Protein AF-A0A6J6IZ52-F1 (afdb_monomer)

Foldseek 3Di:
DDDDDPPDDQKDKDWDFDADPNRRQDIDMDIDGPDCPPPVVDDDAPDPAEWDWDWDDDVVTDIDIDQADDPVDDGRCRGVVVVVVLVVVQQVVQVVPDDDDDDDPVNGPDDPCPVVDDDD

Secondary structure (DSSP, 8-state):
-----TTS--EEEEEEEEEETTEEEEEEEEEEESSTTSSTTS---SSSS--EEEEE-SSS-EEEEE----TTS-STTHHHHHHHHHHHHHHHHHHHHSPSS---TTSS----SGGG----

Solvent-accessible surface area (backbone atoms only — not comparable to full-atom values): 8061 Å² total; per-residue (Å²): 137,84,91,81,60,91,95,58,90,43,55,49,75,52,74,49,72,44,66,55,98,88,38,79,76,45,75,48,73,51,78,50,61,80,46,84,79,37,69,68,89,50,96,73,58,97,54,94,53,49,63,51,75,50,78,44,85,64,88,75,66,48,77,48,77,49,73,50,83,33,92,91,36,85,62,47,54,24,16,56,53,51,52,54,51,50,54,56,63,72,40,47,66,60,59,72,72,47,77,93,74,94,79,56,83,85,78,47,78,91,83,80,62,65,91,73,68,71,89,126

Organism: NCBI:txid449393

Radius of gyration: 18.2 Å; Cα contacts (8 Å, |Δi|>4): 104; chains: 1; bounding box: 49×46×44 Å

Sequence (120 aa):
MGTFEEGTLGAFRFVVTGVVKGHPLLVVEHVTRIDDDCAPDWQQPLNPGGEHRVVMSGHPHMEITIHGNEPGEPGAAGGGNASAANRCVNAIPAVCEAAAGALSPADLPFISGAAQIRLR

Structure (mmCIF, N/CA/C/O backbone):
data_AF-A0A6J6IZ52-F1
#
_entry.id   AF-A0A6J6IZ52-F1
#
loop_
_atom_site.group_PDB
_atom_site.id
_atom_site.type_symbol
_atom_site.label_atom_id
_atom_site.label_alt_id
_atom_site.label_comp_id
_atom_site.label_asym_id
_atom_site.label_entity_id
_atom_site.label_seq_id
_atom_site.pdbx_PDB_ins_code
_atom_site.Cartn_x
_atom_site.Cartn_y
_atom_site.Cartn_z
_atom_site.occupancy
_atom_site.B_iso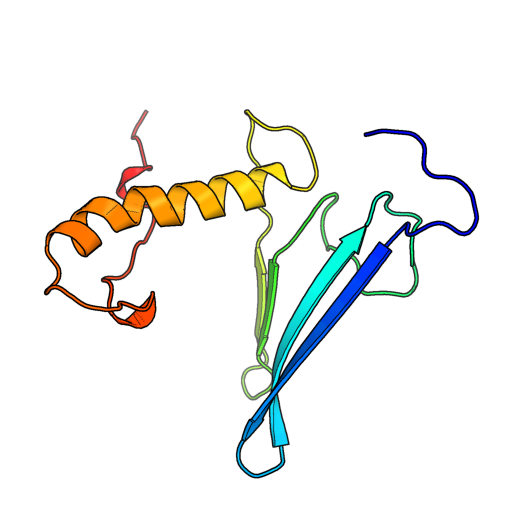_or_equiv
_atom_site.auth_seq_id
_atom_site.auth_comp_id
_atom_site.auth_asym_id
_atom_site.auth_atom_id
_atom_site.pdbx_PDB_model_num
ATOM 1 N N . MET A 1 1 ? -2.477 21.913 6.591 1.00 68.69 1 MET A N 1
ATOM 2 C CA . MET A 1 1 ? -3.892 21.554 6.348 1.00 68.69 1 MET A CA 1
ATOM 3 C C . MET A 1 1 ? -4.785 22.744 6.669 1.00 68.69 1 MET A C 1
ATOM 5 O O . MET A 1 1 ? -4.310 23.649 7.344 1.00 68.69 1 MET A O 1
ATOM 9 N N . GLY A 1 2 ? -6.003 22.780 6.117 1.00 83.75 2 GLY A N 1
ATOM 10 C CA . GLY A 1 2 ? -6.987 23.848 6.346 1.00 83.75 2 GLY A CA 1
ATOM 11 C C . GLY A 1 2 ? -7.911 23.573 7.538 1.00 83.75 2 GLY A C 1
ATOM 12 O O . GLY A 1 2 ? -7.668 22.646 8.305 1.00 83.75 2 GLY A O 1
ATOM 13 N N . THR A 1 3 ? -8.965 24.378 7.677 1.00 88.75 3 THR A N 1
ATOM 14 C CA . THR A 1 3 ? -9.990 24.229 8.724 1.00 88.75 3 THR A CA 1
ATOM 15 C C . THR A 1 3 ? -11.000 23.144 8.354 1.00 88.75 3 THR A C 1
ATOM 17 O O . THR A 1 3 ? -11.516 23.142 7.237 1.00 88.75 3 THR A O 1
ATOM 20 N N . PHE A 1 4 ? -11.305 22.261 9.305 1.00 89.94 4 PHE A N 1
ATOM 21 C CA . PHE A 1 4 ? -12.353 21.246 9.203 1.00 89.94 4 PHE A CA 1
A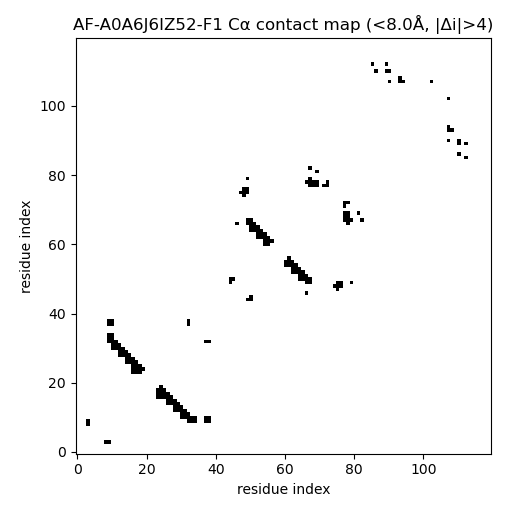TOM 22 C C . PHE A 1 4 ? -13.416 21.545 10.256 1.00 89.94 4 PHE A C 1
ATOM 24 O O . PHE A 1 4 ? -13.116 21.585 11.447 1.00 89.94 4 PHE A O 1
ATOM 31 N N . GLU A 1 5 ? -14.639 21.817 9.810 1.00 91.62 5 GLU A N 1
ATOM 32 C CA . GLU A 1 5 ? -15.757 22.136 10.697 1.00 91.62 5 GLU A CA 1
ATOM 33 C C . GLU A 1 5 ? -16.449 20.859 11.185 1.00 91.62 5 GLU A C 1
ATOM 35 O O . GLU A 1 5 ? -16.400 19.807 10.537 1.00 91.62 5 GLU A O 1
ATOM 40 N N . GLU A 1 6 ? -17.119 20.948 12.331 1.00 90.00 6 GLU A N 1
ATOM 41 C CA . GLU A 1 6 ? -17.953 19.861 12.838 1.00 90.00 6 GLU A CA 1
ATOM 42 C C . GLU A 1 6 ? -19.013 19.454 11.797 1.00 90.00 6 GLU A C 1
ATOM 44 O O . GLU A 1 6 ? -19.601 20.293 11.117 1.00 90.00 6 GLU A O 1
ATOM 49 N N . GLY A 1 7 ? -19.239 18.146 11.643 1.00 90.69 7 GLY A N 1
ATOM 50 C CA . GLY A 1 7 ? -20.157 17.599 10.638 1.00 90.69 7 GLY A CA 1
ATOM 51 C C . GLY A 1 7 ? -19.561 17.442 9.232 1.00 90.69 7 GLY A C 1
ATOM 52 O O . GLY A 1 7 ? -20.245 16.931 8.345 1.00 90.69 7 GLY A O 1
ATOM 53 N N . THR A 1 8 ? -18.297 17.825 9.018 1.00 92.94 8 THR A N 1
ATOM 54 C CA . THR A 1 8 ? -17.561 17.559 7.768 1.00 92.94 8 THR A CA 1
ATOM 55 C C . THR A 1 8 ? -16.775 16.236 7.817 1.00 92.94 8 THR A C 1
ATOM 57 O O . THR A 1 8 ? -16.794 15.509 8.812 1.00 92.94 8 THR A O 1
ATOM 60 N N . LEU A 1 9 ? -16.106 15.871 6.716 1.00 93.12 9 LEU A N 1
ATOM 61 C CA . LEU A 1 9 ? -15.394 14.597 6.587 1.00 93.12 9 LEU A CA 1
ATOM 62 C C . LEU A 1 9 ? -14.021 14.636 7.285 1.00 93.12 9 LEU A C 1
ATOM 64 O O . LEU A 1 9 ? -13.033 15.058 6.688 1.00 93.12 9 LEU A O 1
ATOM 68 N N . GLY A 1 10 ? -13.954 14.151 8.527 1.00 93.75 10 GLY A N 1
ATOM 69 C CA . GLY A 1 10 ? -12.695 14.018 9.280 1.00 93.75 10 GLY A CA 1
ATOM 70 C C . GLY A 1 10 ? -11.908 12.729 8.997 1.00 93.75 10 GLY A C 1
ATOM 71 O O . GLY A 1 10 ? -10.689 12.691 9.162 1.00 93.75 10 GLY A O 1
ATOM 72 N N . ALA A 1 11 ? -12.582 11.669 8.546 1.00 94.31 11 ALA A N 1
ATOM 73 C CA . ALA A 1 11 ? -11.960 10.389 8.216 1.00 94.31 11 ALA A CA 1
ATOM 74 C C . ALA A 1 11 ? -12.721 9.651 7.110 1.00 94.31 11 ALA A C 1
ATOM 76 O O . ALA A 1 11 ? -13.934 9.792 6.963 1.00 94.31 11 ALA A O 1
ATOM 77 N N . PHE A 1 12 ? -12.000 8.826 6.355 1.00 95.00 12 PHE A N 1
ATOM 78 C CA . PHE A 1 12 ? -12.530 7.998 5.281 1.00 95.00 12 PHE A CA 1
ATOM 79 C C . PHE A 1 12 ? -11.967 6.583 5.390 1.00 95.00 12 PHE A C 1
ATOM 81 O O . PHE A 1 12 ? -10.759 6.392 5.528 1.00 95.00 12 PHE A O 1
ATOM 88 N N . ARG A 1 13 ? -12.857 5.593 5.307 1.00 95.69 13 ARG A N 1
ATOM 89 C CA . ARG A 1 13 ? -12.517 4.173 5.273 1.00 95.69 13 ARG A CA 1
ATOM 90 C C . ARG A 1 13 ? -13.242 3.519 4.114 1.00 95.69 13 ARG A C 1
ATOM 92 O O . ARG A 1 13 ? -14.460 3.647 3.996 1.00 95.69 13 ARG A O 1
ATOM 99 N N . PHE A 1 14 ? -12.508 2.773 3.302 1.00 96.31 14 PHE A N 1
ATOM 100 C CA . PHE A 1 14 ? -13.105 1.887 2.312 1.00 96.31 14 PHE A CA 1
ATOM 101 C C . PHE A 1 14 ? -12.427 0.526 2.315 1.00 96.31 14 PHE A C 1
ATOM 103 O O . PHE A 1 14 ? -11.254 0.389 2.665 1.00 96.31 14 PHE A O 1
ATOM 110 N N . VAL A 1 15 ? -13.199 -0.480 1.914 1.00 96.62 15 VAL A N 1
ATOM 111 C CA . VAL A 1 15 ? -12.764 -1.870 1.855 1.00 96.62 15 VAL A CA 1
ATOM 112 C C . VAL A 1 15 ? -13.096 -2.423 0.480 1.00 96.62 15 VAL A C 1
ATOM 114 O O . VAL A 1 15 ? -14.217 -2.279 -0.008 1.00 96.62 15 VAL A O 1
ATOM 117 N N . VAL A 1 16 ? -12.117 -3.077 -0.132 1.00 97.75 16 VAL A N 1
ATOM 118 C CA . VAL A 1 16 ? -12.281 -3.855 -1.356 1.00 97.75 16 VAL A CA 1
ATOM 119 C C . VAL A 1 16 ? -12.089 -5.323 -1.008 1.00 97.75 16 VAL A C 1
ATOM 121 O O . VAL A 1 16 ? -11.094 -5.702 -0.390 1.00 97.75 16 VAL A O 1
ATOM 124 N N . THR A 1 17 ? -13.045 -6.160 -1.406 1.00 97.81 17 THR A N 1
ATOM 125 C CA . THR A 1 17 ? -13.040 -7.591 -1.096 1.00 97.81 17 THR A CA 1
ATOM 126 C C . THR A 1 17 ? -13.061 -8.425 -2.369 1.00 97.81 17 THR A C 1
ATOM 128 O O . THR A 1 17 ? -14.030 -8.418 -3.125 1.00 97.81 17 THR A O 1
ATOM 131 N N . GLY A 1 18 ? -11.995 -9.189 -2.582 1.00 97.94 18 GLY A N 1
ATOM 132 C CA . GLY A 1 18 ? -11.917 -10.251 -3.571 1.00 97.94 18 GLY A CA 1
ATOM 133 C C . GLY A 1 18 ? -12.531 -11.540 -3.031 1.00 97.94 18 GLY A C 1
ATOM 134 O O . GLY A 1 18 ? -12.040 -12.121 -2.058 1.00 97.94 18 GLY A O 1
ATOM 135 N N . VAL A 1 19 ? -13.599 -11.996 -3.686 1.00 97.62 19 VAL A N 1
ATOM 136 C CA . VAL A 1 19 ? -14.300 -13.240 -3.354 1.00 97.62 19 VAL A CA 1
ATOM 137 C C . VAL A 1 19 ? -13.818 -14.365 -4.269 1.00 97.62 19 VAL A C 1
ATOM 139 O O . VAL A 1 19 ? -13.948 -14.288 -5.488 1.00 97.62 19 VAL A O 1
ATOM 142 N N . VAL A 1 20 ? -13.300 -15.443 -3.683 1.00 97.44 20 VAL A N 1
ATOM 143 C CA . VAL A 1 20 ? -12.819 -16.635 -4.389 1.00 97.44 20 VAL A CA 1
ATOM 144 C C . VAL A 1 20 ? -13.671 -17.820 -3.962 1.00 97.44 20 VAL A C 1
ATOM 146 O O . VAL A 1 20 ? -13.719 -18.163 -2.784 1.00 97.44 20 VAL A O 1
ATOM 149 N N . LYS A 1 21 ? -14.368 -18.448 -4.918 1.00 97.25 21 LYS A N 1
ATOM 150 C CA . LYS A 1 21 ? -15.280 -19.581 -4.655 1.00 97.25 21 LYS A CA 1
ATOM 151 C C . LYS A 1 21 ? -16.297 -19.296 -3.530 1.00 97.25 21 LYS A C 1
ATOM 153 O O . LYS A 1 21 ? -16.594 -20.172 -2.730 1.00 97.25 21 LYS A O 1
ATOM 158 N N . GLY A 1 22 ? -16.806 -18.065 -3.456 1.00 97.12 22 GLY A N 1
ATOM 159 C CA . GLY A 1 22 ? -17.769 -17.641 -2.431 1.00 97.12 22 GLY A CA 1
ATOM 160 C C . GLY A 1 22 ? -17.159 -17.186 -1.098 1.00 97.12 22 GLY A C 1
ATOM 161 O O . GLY A 1 22 ? -17.906 -16.763 -0.223 1.00 97.12 22 GLY A O 1
ATOM 162 N N . HIS A 1 23 ? -15.830 -17.209 -0.942 1.00 96.19 23 HIS A N 1
ATOM 163 C CA . HIS A 1 23 ? -15.146 -16.788 0.285 1.00 96.19 23 HIS A CA 1
ATOM 164 C C . HIS A 1 23 ? -14.360 -15.477 0.095 1.00 96.19 23 HIS A C 1
ATOM 166 O O . HIS A 1 23 ? -13.642 -15.353 -0.899 1.00 96.19 23 HIS A O 1
ATOM 172 N N . PRO A 1 24 ? -14.438 -14.507 1.026 1.00 95.12 24 PRO A N 1
ATOM 173 C CA . PRO A 1 24 ? -13.672 -13.261 0.962 1.00 95.12 24 PRO A CA 1
ATOM 174 C C . PRO A 1 24 ? -12.205 -13.507 1.357 1.00 95.12 24 PRO A C 1
ATOM 176 O O . PRO A 1 24 ? -11.856 -13.442 2.531 1.00 95.12 24 PRO A O 1
ATOM 179 N N . LEU A 1 25 ? -11.348 -13.836 0.387 1.00 96.75 25 LEU A N 1
ATOM 180 C CA . LEU A 1 25 ? -9.951 -14.220 0.656 1.00 96.75 25 LEU A CA 1
ATOM 181 C C . LEU A 1 25 ? -8.956 -13.064 0.542 1.00 96.75 25 LEU A C 1
ATOM 183 O O . LEU A 1 25 ? -7.889 -13.123 1.142 1.00 96.75 25 LEU A O 1
ATOM 187 N N . LEU A 1 26 ? -9.276 -12.038 -0.245 1.00 96.62 26 LEU A N 1
ATOM 188 C CA . LEU A 1 26 ? -8.384 -10.909 -0.500 1.00 96.62 26 LEU A CA 1
ATOM 189 C C . LEU A 1 26 ? -9.083 -9.639 -0.031 1.00 96.62 26 LEU A C 1
ATOM 191 O O . LEU A 1 26 ? -10.021 -9.185 -0.677 1.00 96.62 26 LEU A O 1
ATOM 195 N N . VAL A 1 27 ? -8.664 -9.085 1.102 1.00 96.62 27 VAL A N 1
ATOM 196 C CA . VAL A 1 27 ? -9.272 -7.878 1.669 1.00 96.62 27 VAL A CA 1
ATOM 197 C C . VAL A 1 27 ? -8.228 -6.777 1.689 1.00 96.62 27 VAL A C 1
ATOM 199 O O . VAL A 1 27 ? -7.165 -6.940 2.283 1.00 96.62 27 VAL A O 1
ATOM 202 N N . VAL A 1 28 ? -8.535 -5.667 1.027 1.00 96.75 28 VAL A N 1
ATOM 203 C CA . VAL A 1 28 ? -7.718 -4.455 1.060 1.00 96.75 28 VAL A CA 1
ATOM 204 C C . VAL A 1 28 ? -8.552 -3.361 1.696 1.00 96.75 28 VAL A C 1
ATOM 206 O O . VAL A 1 28 ? -9.621 -3.017 1.196 1.00 96.75 28 VAL A O 1
ATOM 209 N N . GLU A 1 29 ? -8.060 -2.828 2.803 1.00 95.62 29 GLU A N 1
ATOM 210 C CA . GLU A 1 29 ? -8.641 -1.686 3.491 1.00 95.62 29 GLU A CA 1
ATOM 211 C C . GLU A 1 29 ? -7.729 -0.475 3.320 1.00 95.62 29 GLU A C 1
ATOM 213 O O . GLU A 1 29 ? -6.504 -0.599 3.305 1.00 95.62 29 GLU A O 1
ATOM 218 N N . HIS A 1 30 ? -8.335 0.699 3.207 1.00 94.62 30 HIS A N 1
ATOM 219 C CA . HIS A 1 30 ? -7.623 1.962 3.256 1.00 94.62 30 HIS A CA 1
ATOM 220 C C . HIS A 1 30 ? -8.340 2.885 4.232 1.00 94.62 30 HIS A C 1
ATOM 222 O O . HIS A 1 30 ? -9.552 3.096 4.120 1.00 94.62 30 HIS A O 1
ATOM 228 N N . VAL A 1 31 ? -7.575 3.439 5.170 1.00 93.44 31 VAL A N 1
ATOM 229 C CA . VAL A 1 31 ? -8.055 4.405 6.154 1.00 93.44 31 VAL A CA 1
ATOM 230 C C . VAL A 1 31 ? -7.231 5.677 6.027 1.00 93.44 31 VAL A C 1
ATOM 232 O O . VAL A 1 31 ? -6.005 5.641 6.096 1.00 93.44 31 VAL A O 1
ATOM 235 N N . THR A 1 32 ? -7.910 6.805 5.864 1.00 92.19 32 THR A N 1
ATOM 236 C CA . THR A 1 32 ? -7.302 8.137 5.886 1.00 92.19 32 THR A CA 1
ATOM 237 C C . THR A 1 32 ? -8.013 8.978 6.928 1.00 92.19 32 THR A C 1
ATOM 239 O O . THR A 1 32 ? -9.241 8.953 7.019 1.00 92.19 32 THR A O 1
ATOM 242 N N . ARG A 1 33 ? -7.244 9.737 7.704 1.00 91.81 33 ARG A N 1
ATOM 243 C CA . ARG A 1 33 ? -7.753 10.657 8.719 1.00 91.81 33 ARG A CA 1
ATOM 244 C C . ARG A 1 33 ? -7.086 12.010 8.571 1.00 91.81 33 ARG A C 1
ATOM 246 O O . ARG A 1 33 ? -5.946 12.097 8.119 1.00 91.81 33 ARG A O 1
ATOM 253 N N . ILE A 1 34 ? -7.821 13.043 8.947 1.00 90.31 34 ILE A N 1
ATOM 254 C CA . ILE A 1 34 ? -7.317 14.411 9.040 1.00 90.31 34 ILE A CA 1
ATOM 255 C C . ILE A 1 34 ? -6.600 14.642 10.373 1.00 90.31 34 ILE A C 1
ATOM 257 O O . ILE A 1 34 ? -5.630 15.396 10.411 1.00 90.31 34 ILE A O 1
ATOM 261 N N . ASP A 1 35 ? -7.065 13.968 11.425 1.00 88.44 35 ASP A N 1
ATOM 262 C CA . ASP A 1 35 ? -6.523 13.997 12.780 1.00 88.44 35 ASP A CA 1
ATOM 263 C C . ASP A 1 35 ? -6.652 12.601 13.419 1.00 88.44 35 ASP A C 1
ATOM 265 O O . ASP A 1 35 ? -7.560 11.843 13.059 1.00 88.44 35 ASP A O 1
ATOM 269 N N . ASP A 1 36 ? -5.761 12.257 14.348 1.00 88.19 36 ASP A N 1
ATOM 270 C CA . ASP A 1 36 ? -5.737 10.949 15.017 1.00 88.19 36 ASP A CA 1
ATOM 271 C C . ASP A 1 36 ? -7.003 10.703 15.862 1.00 88.19 36 ASP A C 1
ATOM 273 O O . ASP A 1 36 ? -7.433 9.554 16.007 1.00 88.19 36 ASP A O 1
ATOM 277 N N . ASP A 1 37 ? -7.658 11.774 16.325 1.00 90.12 37 ASP A N 1
ATOM 278 C CA . ASP A 1 37 ? -8.916 11.709 17.076 1.00 90.12 37 ASP A CA 1
ATOM 279 C C . ASP A 1 37 ? -10.145 11.449 16.180 1.00 90.12 37 ASP A C 1
ATOM 281 O O . ASP A 1 37 ? -11.248 11.195 16.675 1.00 90.12 37 ASP A O 1
ATOM 285 N N . CYS A 1 38 ? -9.997 11.478 14.849 1.00 92.25 38 CYS A N 1
ATOM 286 C CA . CYS A 1 38 ? -11.089 11.156 13.931 1.00 92.25 38 CYS A CA 1
ATOM 287 C C . CYS A 1 38 ? -11.279 9.636 13.797 1.00 92.25 38 CYS A C 1
ATOM 289 O O . CYS A 1 38 ? -10.380 8.920 13.360 1.00 92.25 38 CYS A O 1
ATOM 291 N N . ALA A 1 39 ? -12.489 9.141 14.076 1.00 93.81 39 ALA A N 1
ATOM 292 C CA . ALA A 1 39 ? -12.811 7.707 14.051 1.00 93.81 39 ALA A CA 1
ATOM 293 C C . ALA A 1 39 ? -11.811 6.853 14.874 1.00 93.81 39 ALA A C 1
ATOM 295 O O . ALA A 1 39 ? -11.108 5.988 14.322 1.00 93.81 39 ALA A O 1
ATOM 296 N N . PRO A 1 40 ? -11.709 7.119 16.194 1.00 93.12 40 PRO A N 1
ATOM 297 C CA . PRO A 1 40 ? -10.724 6.485 17.069 1.00 93.12 40 PRO A CA 1
ATOM 298 C C . PRO A 1 40 ? -11.014 4.993 17.300 1.00 93.12 40 PRO A C 1
ATOM 300 O O . PRO A 1 40 ? -10.138 4.257 17.743 1.00 93.12 40 PRO A O 1
ATOM 303 N N . ASP A 1 41 ? -12.230 4.544 16.986 1.00 94.94 41 ASP A N 1
ATOM 304 C CA . ASP A 1 41 ? -12.709 3.165 17.088 1.00 94.94 41 ASP A CA 1
ATOM 305 C C . ASP A 1 41 ? -12.240 2.254 15.939 1.00 94.94 41 ASP A C 1
ATOM 307 O O . ASP A 1 41 ? -12.353 1.030 16.027 1.00 94.94 41 ASP A O 1
ATOM 311 N N . TRP A 1 42 ? -11.715 2.822 14.851 1.00 94.62 42 TRP A N 1
ATOM 312 C CA . TRP A 1 42 ? -11.155 2.060 13.731 1.00 94.62 42 TRP A CA 1
ATOM 313 C C . TRP A 1 42 ? -9.701 1.642 13.998 1.00 94.62 42 TRP A C 1
ATOM 315 O O . TRP A 1 42 ? -9.054 2.122 14.924 1.00 94.62 42 TRP A O 1
ATOM 325 N N . GLN A 1 43 ? -9.153 0.777 13.135 1.00 89.69 43 GLN A N 1
ATOM 326 C CA . GLN A 1 43 ? -7.754 0.345 13.197 1.00 89.69 43 GLN A CA 1
ATOM 327 C C . GLN A 1 43 ? -6.803 1.555 13.272 1.00 89.69 43 GLN A C 1
ATOM 329 O O . GLN A 1 43 ? -6.911 2.501 12.479 1.00 89.69 43 GLN A O 1
ATOM 334 N N . GLN A 1 44 ? -5.868 1.493 14.220 1.00 90.50 44 GLN A N 1
ATOM 335 C CA . GLN A 1 44 ? -4.814 2.482 14.426 1.00 90.50 44 GLN A CA 1
ATOM 336 C C . GLN A 1 44 ? -3.442 1.897 14.057 1.00 90.50 44 GLN A C 1
ATOM 338 O O . GLN A 1 44 ? -3.232 0.680 14.184 1.00 90.50 44 GLN A O 1
ATOM 343 N N . PRO A 1 45 ? -2.511 2.740 13.589 1.00 89.38 45 PRO A N 1
ATOM 344 C CA . PRO A 1 45 ? -1.144 2.335 13.307 1.00 89.38 45 PRO A CA 1
ATOM 345 C C . PRO A 1 45 ? -0.400 1.979 14.608 1.00 89.38 45 PRO A C 1
ATOM 347 O O . PRO A 1 45 ? -0.729 2.466 15.688 1.00 89.38 45 PRO A O 1
ATOM 350 N N . LEU A 1 46 ? 0.616 1.118 14.519 1.00 88.44 46 LEU A N 1
ATOM 351 C CA . LEU A 1 46 ? 1.465 0.725 15.652 1.00 88.44 46 LEU A CA 1
ATOM 352 C C . LEU A 1 46 ? 2.471 1.817 16.043 1.00 88.44 46 LEU A C 1
ATOM 354 O O . LEU A 1 46 ? 2.948 1.833 17.175 1.00 88.44 46 LEU A O 1
ATOM 358 N N . ASN A 1 47 ? 2.808 2.706 15.108 1.00 84.69 47 ASN A N 1
ATOM 359 C CA . ASN A 1 47 ? 3.670 3.867 15.323 1.00 84.69 47 ASN A CA 1
ATOM 360 C C . ASN A 1 47 ? 2.922 5.138 14.895 1.00 84.69 47 ASN A C 1
ATOM 362 O O . ASN A 1 47 ? 2.089 5.047 13.993 1.00 84.69 47 ASN A O 1
ATOM 366 N N . PRO A 1 48 ? 3.223 6.316 15.478 1.00 80.44 48 PRO A N 1
ATOM 367 C CA . PRO A 1 48 ? 2.633 7.575 15.028 1.00 80.44 48 PRO A CA 1
ATOM 368 C C . PRO A 1 48 ? 2.815 7.786 13.519 1.00 80.44 48 PRO A C 1
ATOM 370 O O . PRO A 1 48 ? 3.904 7.568 12.987 1.00 80.44 48 PRO A O 1
ATOM 373 N N . GLY A 1 49 ? 1.766 8.239 12.833 1.00 81.69 49 GLY A N 1
ATOM 374 C CA . GLY A 1 49 ? 1.751 8.408 11.377 1.00 81.69 49 GLY A CA 1
ATOM 375 C C . GLY A 1 49 ? 1.080 7.249 10.632 1.00 81.69 49 GLY A C 1
ATOM 376 O O . GLY A 1 49 ? 0.311 6.494 11.205 1.00 81.69 49 GLY A O 1
ATOM 377 N N . GLY A 1 50 ? 1.315 7.115 9.325 1.00 85.69 50 GLY A N 1
ATOM 378 C CA . GLY A 1 50 ? 0.695 6.059 8.517 1.00 85.69 50 GLY A CA 1
ATOM 379 C C . GLY A 1 50 ? 1.474 4.743 8.549 1.00 85.69 50 GLY A C 1
ATOM 380 O O . GLY A 1 50 ? 2.694 4.730 8.698 1.00 85.69 50 GLY A O 1
ATOM 381 N N . GLU A 1 51 ? 0.798 3.616 8.335 1.00 91.12 51 GLU A N 1
ATOM 382 C CA . GLU A 1 51 ? 1.460 2.327 8.107 1.00 91.12 51 GLU A CA 1
ATOM 383 C C . GLU A 1 51 ? 0.761 1.516 7.018 1.00 91.12 51 GLU A C 1
ATOM 385 O O . GLU A 1 51 ? -0.429 1.684 6.755 1.00 91.12 51 GLU A O 1
ATOM 390 N N . HIS A 1 52 ? 1.507 0.592 6.419 1.00 92.31 52 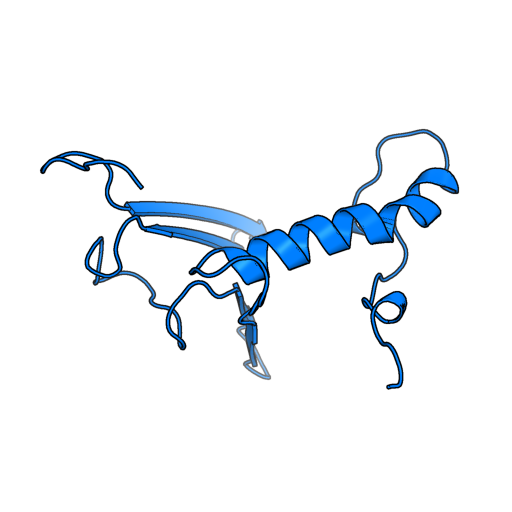HIS A N 1
ATOM 391 C CA . HIS A 1 52 ? 0.954 -0.459 5.576 1.00 92.31 52 HIS A CA 1
ATOM 392 C C . HIS A 1 52 ? 1.029 -1.774 6.340 1.00 92.31 52 HIS A C 1
ATOM 394 O O . HIS A 1 52 ? 2.108 -2.175 6.778 1.00 92.31 52 HIS A O 1
ATOM 400 N N . ARG A 1 53 ? -0.108 -2.453 6.481 1.00 94.00 53 ARG A N 1
ATOM 401 C CA . ARG A 1 53 ? -0.200 -3.721 7.202 1.00 94.00 53 ARG A CA 1
ATOM 402 C C . ARG A 1 53 ? -0.708 -4.823 6.288 1.00 94.00 53 ARG A C 1
ATOM 404 O O . ARG A 1 53 ? -1.697 -4.649 5.582 1.00 94.00 53 ARG A O 1
ATOM 411 N N . VAL A 1 54 ? -0.040 -5.969 6.333 1.00 96.12 54 VAL A N 1
ATOM 412 C CA . VAL A 1 54 ? -0.453 -7.195 5.653 1.00 96.12 54 VAL A CA 1
ATOM 413 C C . VAL A 1 54 ? -0.668 -8.269 6.707 1.00 96.12 54 VAL A C 1
ATOM 415 O O . VAL A 1 54 ? 0.263 -8.640 7.419 1.00 96.12 54 VAL A O 1
ATOM 418 N N . VAL A 1 55 ? -1.896 -8.778 6.786 1.00 95.88 55 VAL A N 1
ATOM 419 C CA . VAL A 1 55 ? -2.265 -9.896 7.659 1.00 95.88 55 VAL A CA 1
ATOM 420 C C . VAL A 1 55 ? -2.558 -11.108 6.786 1.00 95.88 55 VAL A C 1
ATOM 422 O O . VAL A 1 55 ? -3.451 -11.081 5.943 1.00 95.88 55 VAL A O 1
ATOM 425 N N . MET A 1 56 ? -1.797 -12.176 6.991 1.00 97.12 56 MET A N 1
ATOM 42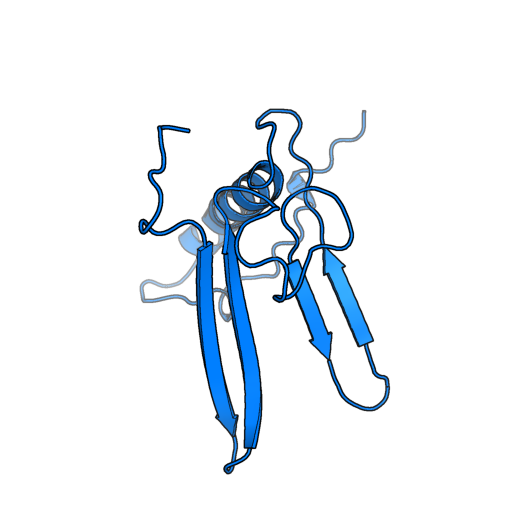6 C CA . MET A 1 56 ? -1.984 -13.465 6.336 1.00 97.12 56 MET A CA 1
ATOM 427 C C . MET A 1 56 ? -2.461 -14.463 7.384 1.00 97.12 56 MET A C 1
ATOM 429 O O . MET A 1 56 ? -1.679 -14.988 8.181 1.00 97.12 56 MET A O 1
ATOM 433 N N . SER A 1 57 ? -3.768 -14.709 7.390 1.00 94.81 57 SER A N 1
ATOM 434 C CA . SER A 1 57 ? -4.378 -15.724 8.239 1.00 94.81 57 SER A CA 1
ATOM 435 C C . SER A 1 57 ? -4.131 -17.121 7.661 1.00 94.81 57 SER A C 1
ATOM 437 O O . SER A 1 57 ? -4.235 -17.348 6.456 1.00 94.81 57 SER A O 1
ATOM 439 N N . GLY A 1 58 ? -3.767 -18.074 8.519 1.00 93.75 58 GLY A N 1
ATOM 440 C CA . GLY A 1 58 ? -3.432 -19.430 8.093 1.00 93.75 58 GLY A CA 1
ATOM 441 C C . GLY A 1 58 ? -2.480 -20.128 9.054 1.00 93.75 58 GLY A C 1
ATOM 442 O O . GLY A 1 58 ? -2.448 -19.834 10.250 1.00 93.75 58 GLY A O 1
ATOM 443 N N . HIS A 1 59 ? -1.715 -21.075 8.520 1.00 94.25 59 HIS A N 1
ATOM 444 C CA . HIS A 1 59 ? -0.631 -21.743 9.231 1.00 94.25 59 HIS A CA 1
ATOM 445 C C . HIS A 1 59 ? 0.654 -21.672 8.383 1.00 94.25 59 HIS A C 1
ATOM 447 O O . HIS A 1 59 ? 0.725 -22.360 7.364 1.00 94.25 59 HIS A O 1
ATOM 453 N N . PRO A 1 60 ? 1.655 -20.860 8.779 1.00 95.94 60 PRO A N 1
ATOM 454 C CA . PRO A 1 60 ? 1.646 -19.966 9.943 1.00 95.94 60 PRO A CA 1
ATOM 455 C C . PRO A 1 60 ? 0.713 -18.759 9.755 1.00 95.94 60 PRO A C 1
ATOM 457 O O . PRO A 1 60 ? 0.453 -18.328 8.634 1.00 95.94 60 PRO A O 1
ATOM 460 N N . HIS A 1 61 ? 0.239 -18.198 10.869 1.00 97.25 61 HIS A N 1
ATOM 461 C CA . HIS A 1 61 ? -0.334 -16.855 10.882 1.00 97.25 61 HIS A CA 1
ATOM 462 C C . HIS A 1 61 ? 0.809 -15.841 10.838 1.00 97.25 61 HIS A C 1
ATOM 464 O O . HIS A 1 61 ? 1.746 -15.940 11.633 1.00 97.25 61 HIS A O 1
ATOM 470 N N . MET A 1 62 ? 0.733 -14.870 9.932 1.00 97.88 62 MET A N 1
ATOM 471 C CA . MET A 1 62 ? 1.774 -13.860 9.759 1.00 97.88 62 MET A CA 1
ATOM 472 C C . MET A 1 62 ? 1.169 -12.461 9.695 1.00 97.88 62 MET A C 1
ATOM 474 O O . MET A 1 62 ? 0.169 -12.237 9.018 1.00 97.88 62 MET A O 1
ATOM 478 N N . GLU A 1 63 ? 1.823 -11.513 10.355 1.00 96.50 63 GLU A N 1
ATOM 479 C CA . GLU A 1 63 ? 1.498 -10.091 10.296 1.00 96.50 63 GLU A CA 1
ATOM 480 C C . GLU A 1 63 ? 2.774 -9.316 9.978 1.00 96.50 63 GLU A C 1
ATOM 482 O O . GLU A 1 63 ? 3.816 -9.531 10.600 1.00 96.50 63 GLU A O 1
ATOM 487 N N . ILE A 1 64 ? 2.700 -8.455 8.966 1.00 96.12 64 ILE A N 1
ATOM 488 C CA . ILE A 1 64 ? 3.805 -7.613 8.518 1.00 96.12 64 ILE A CA 1
ATOM 489 C C . ILE A 1 64 ? 3.317 -6.173 8.540 1.00 96.12 64 ILE A C 1
ATOM 491 O O . ILE A 1 64 ? 2.374 -5.829 7.827 1.00 96.12 64 ILE A O 1
ATOM 495 N N . THR A 1 65 ? 3.999 -5.333 9.311 1.00 94.19 65 THR A N 1
ATOM 496 C CA . THR A 1 65 ? 3.741 -3.894 9.364 1.00 94.19 65 THR A CA 1
ATOM 497 C C . THR A 1 65 ? 4.946 -3.143 8.824 1.00 94.19 65 THR A C 1
ATOM 499 O O . THR A 1 65 ? 6.078 -3.381 9.243 1.00 94.19 65 THR A O 1
ATOM 502 N N . ILE A 1 66 ? 4.700 -2.230 7.889 1.00 91.75 66 ILE A N 1
ATOM 503 C CA . ILE A 1 66 ? 5.717 -1.402 7.250 1.00 91.75 66 ILE A CA 1
ATOM 504 C C . ILE A 1 66 ? 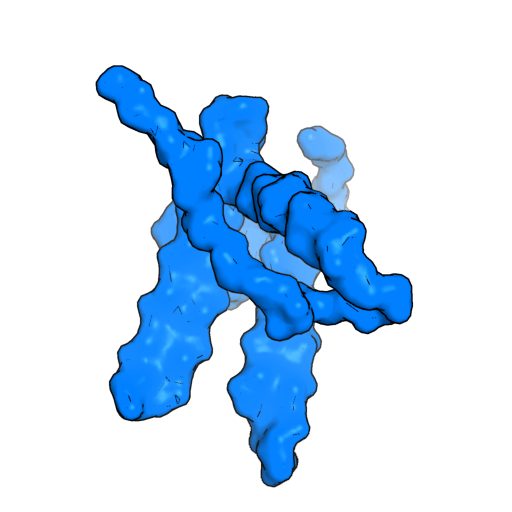5.374 0.059 7.519 1.00 91.75 66 ILE A C 1
ATOM 506 O O . ILE A 1 66 ? 4.346 0.566 7.065 1.00 91.75 66 ILE A O 1
ATOM 510 N N . HIS A 1 67 ? 6.268 0.736 8.230 1.00 90.38 67 HIS A N 1
ATOM 511 C CA . HIS A 1 67 ? 6.204 2.171 8.469 1.00 90.38 67 HIS A CA 1
ATOM 512 C C . HIS A 1 67 ? 7.340 2.855 7.706 1.00 90.38 67 HIS A C 1
ATOM 514 O O . HIS A 1 67 ? 8.497 2.442 7.802 1.00 90.38 67 HIS A O 1
ATOM 520 N N . GLY A 1 68 ? 7.001 3.869 6.912 1.00 87.75 68 GLY A N 1
ATOM 521 C CA . GLY A 1 68 ? 7.963 4.612 6.108 1.00 87.75 68 GLY A CA 1
ATOM 522 C C . GLY A 1 68 ? 8.254 5.966 6.741 1.00 87.75 68 GLY A C 1
ATOM 523 O O . GLY A 1 68 ? 7.327 6.730 6.987 1.00 87.75 68 GLY A O 1
ATOM 524 N N . ASN A 1 69 ? 9.535 6.285 6.914 1.00 86.75 69 ASN A N 1
ATOM 525 C CA . ASN A 1 69 ? 9.992 7.603 7.348 1.00 86.75 69 ASN A CA 1
ATOM 526 C C . ASN A 1 69 ? 10.743 8.280 6.201 1.00 86.75 69 ASN A C 1
ATOM 528 O O . ASN A 1 69 ? 11.701 7.705 5.687 1.00 86.75 69 ASN A O 1
ATOM 532 N N . GLU A 1 70 ? 10.334 9.493 5.834 1.00 88.38 70 GLU A N 1
ATOM 533 C CA . GLU A 1 70 ? 11.006 10.314 4.823 1.00 88.38 70 GLU A CA 1
ATOM 534 C C . GLU A 1 70 ? 11.501 11.621 5.463 1.00 88.38 70 GLU A C 1
ATOM 536 O O . GLU A 1 70 ? 10.686 12.479 5.806 1.00 88.38 70 GLU A O 1
ATOM 541 N N . PRO A 1 71 ? 12.822 11.799 5.647 1.00 86.12 71 PRO A N 1
ATOM 542 C CA . PRO A 1 71 ? 13.377 13.006 6.257 1.00 86.12 71 PRO A CA 1
ATOM 543 C C . PRO A 1 71 ? 13.016 14.311 5.530 1.00 86.12 71 PRO A C 1
ATOM 545 O O . PRO A 1 71 ? 12.951 15.358 6.173 1.00 86.12 71 PRO A O 1
ATOM 548 N N . GLY A 1 72 ? 12.815 14.269 4.208 1.00 85.94 72 GLY A N 1
ATOM 549 C CA . GLY A 1 72 ? 12.483 15.436 3.387 1.00 85.94 72 GLY A CA 1
ATOM 550 C C . GLY A 1 72 ? 11.002 15.831 3.380 1.00 85.94 72 GLY A C 1
ATOM 551 O O . GLY A 1 72 ? 10.678 16.934 2.944 1.00 85.94 72 GLY A O 1
ATOM 552 N N . GLU A 1 73 ? 10.111 14.969 3.868 1.00 84.94 73 GLU A N 1
ATOM 553 C CA . GLU A 1 73 ? 8.663 15.191 3.893 1.00 84.94 73 GLU A CA 1
ATOM 554 C C . GLU A 1 73 ? 8.108 14.779 5.267 1.00 84.94 73 GLU A C 1
ATOM 556 O O . GLU A 1 73 ? 7.676 13.640 5.460 1.00 84.94 73 GLU A O 1
ATOM 561 N N . PRO A 1 74 ? 8.139 15.685 6.261 1.00 76.75 74 PRO A N 1
ATOM 562 C CA . PRO A 1 74 ? 7.642 15.376 7.593 1.00 76.75 74 PRO A CA 1
ATOM 563 C C . PRO A 1 74 ? 6.119 15.185 7.580 1.00 76.75 74 PRO A C 1
ATOM 565 O O . PRO A 1 74 ? 5.382 16.000 7.029 1.00 76.75 74 PRO A O 1
ATOM 568 N N . GLY A 1 75 ? 5.643 14.129 8.242 1.00 80.12 75 GLY A N 1
ATOM 569 C CA . GLY A 1 75 ? 4.218 13.845 8.423 1.00 80.12 75 GLY A CA 1
ATOM 570 C C . GLY A 1 75 ? 3.845 12.397 8.113 1.00 80.12 75 GLY A C 1
ATOM 571 O O . GLY A 1 75 ? 4.649 11.620 7.603 1.00 80.12 75 GLY A O 1
ATOM 572 N N . ALA A 1 76 ? 2.592 12.040 8.404 1.00 79.12 76 ALA A N 1
ATOM 573 C CA . ALA A 1 76 ? 2.090 10.667 8.315 1.00 79.12 76 ALA A CA 1
ATOM 574 C C . ALA A 1 76 ? 2.178 10.045 6.908 1.00 79.12 76 ALA A C 1
ATOM 576 O O . ALA A 1 76 ? 2.248 8.823 6.785 1.00 79.12 76 ALA A O 1
ATOM 577 N N . ALA A 1 77 ? 2.171 10.874 5.859 1.00 84.06 77 ALA A N 1
ATOM 578 C CA . ALA A 1 77 ? 2.179 10.430 4.467 1.00 84.06 77 ALA A CA 1
ATOM 579 C C . ALA A 1 77 ? 3.582 10.341 3.846 1.00 84.06 77 ALA A C 1
ATOM 581 O O . ALA A 1 77 ? 3.732 9.667 2.829 1.00 84.06 77 ALA A O 1
ATOM 582 N N . GLY A 1 78 ? 4.607 10.969 4.437 1.00 88.81 78 GLY A N 1
ATOM 583 C CA . GLY A 1 78 ? 5.898 11.193 3.773 1.00 88.81 78 GLY A CA 1
ATOM 584 C C . GLY A 1 78 ? 6.574 9.912 3.287 1.00 88.81 78 GLY A C 1
ATOM 585 O O . GLY A 1 78 ? 6.909 9.778 2.112 1.00 88.81 78 GLY A O 1
ATOM 586 N N . GLY A 1 79 ? 6.697 8.901 4.151 1.00 89.69 79 GLY A N 1
ATOM 587 C CA . GLY A 1 79 ? 7.276 7.620 3.737 1.00 89.69 79 GLY A CA 1
ATOM 588 C C . GLY A 1 79 ? 6.428 6.847 2.723 1.00 89.69 79 GLY A C 1
ATOM 589 O O . GLY A 1 79 ? 6.967 6.145 1.862 1.00 89.69 79 GLY A O 1
ATOM 590 N N . GLY A 1 80 ? 5.101 6.985 2.786 1.00 89.88 80 GLY A N 1
ATOM 591 C CA . GLY A 1 80 ? 4.184 6.421 1.793 1.00 89.88 80 GLY A CA 1
ATOM 592 C C . GLY A 1 80 ? 4.365 7.075 0.422 1.00 89.88 80 GLY A C 1
ATOM 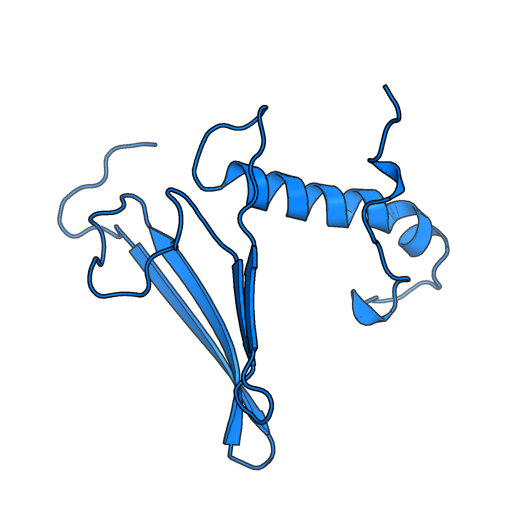593 O O . GLY A 1 80 ? 4.564 6.380 -0.573 1.00 89.88 80 GLY A O 1
ATOM 594 N N . ASN A 1 81 ? 4.398 8.406 0.383 1.00 91.44 81 ASN A N 1
ATOM 595 C CA . ASN A 1 81 ? 4.617 9.196 -0.827 1.00 91.44 81 ASN A CA 1
ATOM 596 C C . ASN A 1 81 ? 5.979 8.886 -1.457 1.00 91.44 81 ASN A C 1
ATOM 598 O O . ASN A 1 81 ? 6.055 8.579 -2.649 1.00 91.44 81 ASN A O 1
ATOM 602 N N . ALA A 1 82 ? 7.042 8.876 -0.648 1.00 90.44 82 ALA A N 1
ATOM 603 C CA . ALA A 1 82 ? 8.390 8.557 -1.103 1.00 90.44 82 ALA A CA 1
ATOM 604 C C . ALA A 1 82 ? 8.483 7.134 -1.674 1.00 90.44 82 ALA A C 1
ATOM 606 O O . ALA A 1 82 ? 9.020 6.933 -2.763 1.00 90.44 82 ALA A O 1
ATOM 607 N N . SER A 1 83 ? 7.924 6.133 -0.986 1.00 89.56 83 SER A N 1
ATOM 608 C CA . SER A 1 83 ? 7.945 4.745 -1.471 1.00 89.56 83 SER A CA 1
ATOM 609 C C . SER A 1 83 ? 7.116 4.547 -2.747 1.00 89.56 83 SER A C 1
ATOM 611 O O . SER A 1 83 ? 7.569 3.847 -3.659 1.00 89.56 83 SER A O 1
ATOM 613 N N . ALA A 1 84 ? 5.961 5.208 -2.869 1.00 91.31 84 ALA A N 1
ATOM 614 C CA . ALA A 1 84 ? 5.150 5.200 -4.084 1.00 91.31 84 ALA A CA 1
ATOM 615 C C . ALA A 1 84 ? 5.895 5.836 -5.270 1.00 91.31 84 ALA A C 1
ATOM 617 O O . ALA A 1 84 ? 6.003 5.221 -6.336 1.00 91.31 84 ALA A O 1
ATOM 618 N N . ALA 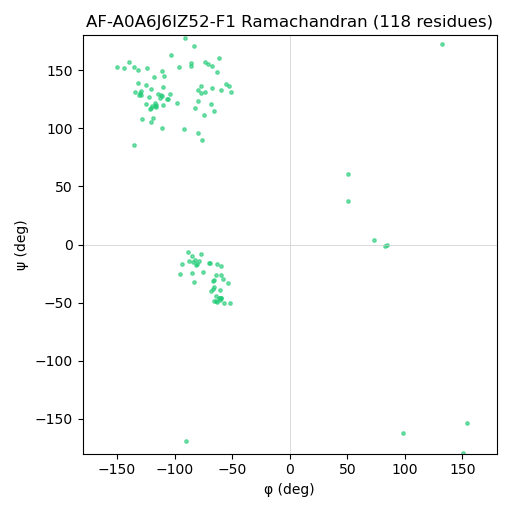A 1 85 ? 6.474 7.024 -5.076 1.00 92.19 85 ALA A N 1
ATOM 619 C CA . ALA A 1 85 ? 7.259 7.711 -6.099 1.00 92.19 85 ALA A CA 1
ATOM 620 C C . ALA A 1 85 ? 8.483 6.882 -6.524 1.00 92.19 85 ALA A C 1
ATOM 622 O O . ALA A 1 85 ? 8.711 6.673 -7.718 1.00 92.19 85 ALA A O 1
ATOM 623 N N . ASN A 1 86 ? 9.221 6.330 -5.557 1.00 91.38 86 ASN A N 1
ATOM 624 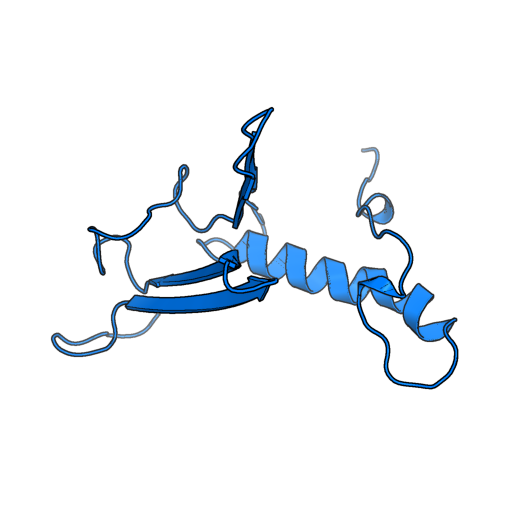C CA . ASN A 1 86 ? 10.382 5.482 -5.813 1.00 91.38 86 ASN A CA 1
ATOM 625 C C . ASN A 1 86 ? 10.012 4.231 -6.611 1.00 91.38 86 ASN A C 1
ATOM 627 O O . ASN A 1 86 ? 10.765 3.839 -7.503 1.00 91.38 86 ASN A O 1
ATOM 631 N N . ARG A 1 87 ? 8.860 3.605 -6.343 1.00 91.69 87 ARG A N 1
ATOM 632 C CA . ARG A 1 87 ? 8.389 2.467 -7.143 1.00 91.69 87 ARG A CA 1
ATOM 633 C C . ARG A 1 87 ? 8.195 2.855 -8.609 1.00 91.69 87 ARG A C 1
ATOM 635 O O . ARG A 1 87 ? 8.661 2.123 -9.478 1.00 91.69 87 ARG A O 1
ATOM 642 N N . CYS A 1 88 ? 7.551 3.991 -8.879 1.00 93.19 88 CYS A N 1
ATOM 643 C CA . CYS A 1 88 ? 7.324 4.477 -10.242 1.00 93.19 88 CYS A CA 1
ATOM 644 C C . CYS A 1 88 ? 8.638 4.804 -10.961 1.00 93.19 88 CYS A C 1
ATOM 646 O O . CYS A 1 88 ? 8.859 4.333 -12.073 1.00 93.19 88 CYS A O 1
ATOM 648 N N . VAL A 1 89 ? 9.533 5.562 -10.320 1.00 93.94 89 VAL A N 1
ATOM 649 C CA . VAL A 1 89 ? 10.814 5.969 -10.924 1.00 93.94 89 VAL A CA 1
ATOM 650 C C . VAL A 1 89 ? 11.704 4.760 -11.205 1.00 93.94 89 VAL A C 1
ATOM 652 O O . VAL A 1 89 ? 12.251 4.632 -12.298 1.00 93.94 89 VAL A O 1
ATOM 655 N N . ASN A 1 90 ? 11.808 3.830 -10.254 1.00 93.12 90 ASN A N 1
ATOM 656 C CA . ASN A 1 90 ? 12.631 2.634 -10.424 1.00 93.12 90 ASN A CA 1
ATOM 657 C C . ASN A 1 90 ? 12.056 1.647 -11.458 1.00 93.12 90 ASN A C 1
ATOM 659 O O . ASN A 1 90 ? 12.784 0.771 -11.920 1.00 93.12 90 ASN A O 1
ATOM 663 N N . ALA A 1 91 ? 10.780 1.776 -11.837 1.00 94.44 91 ALA A N 1
ATOM 664 C CA . ALA A 1 91 ? 10.164 0.962 -12.884 1.00 94.44 91 ALA A CA 1
ATOM 665 C C . ALA A 1 91 ? 10.472 1.458 -14.306 1.00 94.44 91 ALA A C 1
ATOM 667 O O . ALA A 1 91 ? 10.308 0.688 -15.250 1.00 94.44 91 ALA A O 1
ATOM 668 N N . ILE A 1 92 ? 10.929 2.708 -14.473 1.00 95.12 92 ILE A N 1
ATOM 669 C CA . ILE A 1 92 ? 11.120 3.341 -15.790 1.00 95.12 92 ILE A CA 1
ATOM 670 C C . ILE A 1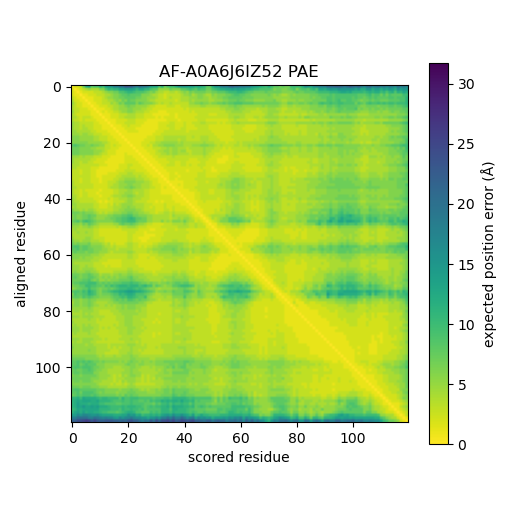 92 ? 11.967 2.479 -16.742 1.00 95.12 92 ILE A C 1
ATOM 672 O O . ILE A 1 92 ? 11.489 2.234 -17.849 1.00 95.12 92 ILE A O 1
ATOM 676 N N . PRO A 1 93 ? 13.158 1.965 -16.361 1.00 94.38 93 PRO A N 1
ATOM 677 C CA . PRO A 1 93 ? 13.970 1.171 -17.286 1.00 94.38 93 PRO A CA 1
ATOM 678 C C . PRO A 1 93 ? 13.236 -0.077 -17.789 1.00 94.38 93 PRO A C 1
ATOM 680 O O . PRO A 1 93 ? 13.173 -0.314 -18.991 1.00 94.38 93 PRO A O 1
ATOM 683 N N . ALA A 1 94 ? 12.593 -0.817 -16.880 1.00 95.06 94 ALA A N 1
ATOM 684 C CA . ALA A 1 94 ? 11.864 -2.034 -17.226 1.00 95.06 94 ALA A CA 1
ATOM 685 C C . ALA A 1 94 ? 10.641 -1.759 -18.115 1.00 95.06 94 ALA A C 1
ATOM 687 O O . ALA A 1 94 ? 10.342 -2.542 -19.011 1.00 95.06 94 ALA A O 1
ATOM 688 N N . VAL A 1 95 ? 9.945 -0.639 -17.896 1.00 96.56 95 VAL A N 1
ATOM 689 C CA . VAL A 1 95 ? 8.822 -0.224 -18.749 1.00 96.56 95 VAL A CA 1
ATOM 690 C C . VAL A 1 95 ? 9.308 0.185 -20.141 1.00 96.56 95 VAL A C 1
ATOM 692 O O . VAL A 1 95 ? 8.663 -0.157 -21.127 1.00 96.56 95 VAL A O 1
ATOM 695 N N . CYS A 1 96 ? 10.443 0.882 -20.246 1.00 97.06 96 CYS A N 1
ATOM 696 C CA . CYS A 1 96 ? 11.024 1.267 -21.535 1.00 97.06 96 CYS A CA 1
ATOM 697 C C . CYS A 1 96 ? 11.499 0.065 -22.369 1.00 97.06 96 CYS A C 1
ATOM 699 O O . CYS A 1 96 ? 11.472 0.136 -23.595 1.00 97.06 96 CYS A O 1
ATOM 701 N N . GLU A 1 97 ? 11.937 -1.015 -21.721 1.00 96.94 97 GLU A N 1
ATOM 702 C CA . GLU A 1 97 ? 12.392 -2.252 -22.375 1.00 96.94 97 GLU A CA 1
ATOM 703 C C . GLU A 1 97 ? 11.246 -3.213 -22.739 1.00 96.94 97 GLU A C 1
ATOM 705 O O . GLU A 1 97 ? 11.440 -4.144 -23.524 1.00 96.94 97 GLU A O 1
ATOM 710 N N . ALA A 1 98 ? 10.054 -3.011 -22.178 1.00 97.19 98 ALA A N 1
ATOM 711 C CA . ALA A 1 98 ? 8.913 -3.888 -22.390 1.00 97.19 98 ALA A CA 1
ATOM 712 C C . ALA A 1 98 ? 8.282 -3.727 -23.785 1.00 97.19 98 ALA A C 1
ATOM 714 O O . ALA A 1 98 ? 8.385 -2.692 -24.447 1.00 97.19 98 ALA A O 1
ATOM 715 N N . ALA A 1 99 ? 7.572 -4.767 -24.230 1.00 95.75 99 ALA A N 1
ATOM 716 C CA . ALA A 1 99 ? 6.771 -4.692 -25.446 1.00 95.75 99 ALA A CA 1
ATOM 717 C C . ALA A 1 99 ? 5.640 -3.660 -25.298 1.00 95.75 99 ALA A C 1
ATOM 719 O O . ALA A 1 99 ? 5.079 -3.479 -24.217 1.00 95.75 99 ALA A O 1
ATOM 720 N N . ALA A 1 100 ? 5.270 -3.011 -26.404 1.00 96.31 100 ALA A N 1
ATOM 721 C CA . ALA A 1 100 ? 4.166 -2.059 -26.412 1.00 96.31 100 ALA A CA 1
ATOM 722 C C . ALA A 1 100 ? 2.847 -2.729 -25.989 1.00 96.31 100 ALA A C 1
ATOM 724 O O . ALA A 1 100 ? 2.478 -3.783 -26.509 1.00 96.31 100 ALA A O 1
ATOM 725 N N . GLY A 1 101 ? 2.117 -2.087 -25.078 1.00 96.31 101 GLY A N 1
ATOM 726 C CA . GLY A 1 101 ? 0.847 -2.589 -24.563 1.00 96.31 101 GLY A CA 1
ATOM 727 C C . GLY A 1 101 ? 0.585 -2.135 -23.132 1.00 96.31 101 GLY A C 1
ATOM 728 O O . GLY A 1 101 ? 1.372 -1.397 -22.541 1.00 96.31 101 GLY A O 1
ATOM 729 N N . ALA A 1 102 ? -0.547 -2.568 -22.580 1.00 96.19 102 ALA A N 1
ATOM 730 C CA . ALA A 1 102 ? -0.826 -2.387 -21.162 1.00 96.19 102 ALA A CA 1
ATOM 731 C C . ALA A 1 102 ? 0.041 -3.352 -20.341 1.00 96.19 102 ALA A C 1
ATOM 733 O O . ALA A 1 102 ? 0.073 -4.546 -20.632 1.00 96.19 102 ALA A O 1
ATOM 734 N N . LEU A 1 103 ? 0.705 -2.828 -19.312 1.00 95.50 103 LEU A N 1
ATOM 735 C CA . LEU A 1 103 ? 1.505 -3.600 -18.364 1.00 95.50 103 LEU A CA 1
ATOM 736 C C . LEU A 1 103 ? 0.921 -3.450 -16.967 1.00 95.50 103 LEU A C 1
ATOM 738 O O . LEU A 1 103 ? 0.463 -2.372 -16.577 1.00 95.50 103 LEU A O 1
ATOM 742 N N . SER A 1 104 ? 0.982 -4.525 -16.197 1.00 94.50 104 SER A N 1
ATOM 743 C CA . SER A 1 104 ? 0.716 -4.520 -14.770 1.00 94.50 104 SER A CA 1
ATOM 744 C C . SER A 1 104 ? 2.028 -4.583 -13.981 1.00 94.50 104 SER A C 1
ATOM 746 O O . SER A 1 104 ? 3.063 -5.003 -14.502 1.00 94.50 104 SER A O 1
ATOM 748 N N . PRO A 1 105 ? 2.012 -4.239 -12.682 1.00 91.25 105 PRO A N 1
ATOM 749 C CA . PRO A 1 105 ? 3.192 -4.397 -11.840 1.00 91.25 105 PRO A CA 1
ATOM 750 C C . PRO A 1 105 ? 3.715 -5.838 -11.727 1.00 91.25 105 PRO A C 1
ATOM 752 O O . PRO A 1 105 ? 4.855 -6.011 -11.309 1.00 91.25 105 PRO A O 1
ATOM 755 N N . ALA A 1 106 ? 2.902 -6.852 -12.051 1.00 93.12 106 ALA A N 1
ATOM 756 C CA . ALA A 1 106 ? 3.310 -8.257 -12.044 1.00 93.12 106 ALA A CA 1
ATOM 757 C C . ALA A 1 106 ? 4.082 -8.665 -13.313 1.00 93.12 106 ALA A C 1
ATOM 759 O O . ALA A 1 106 ? 4.768 -9.683 -13.297 1.00 93.12 106 ALA A O 1
ATOM 760 N N . ASP A 1 107 ? 3.996 -7.868 -14.382 1.00 94.62 107 ASP A N 1
ATOM 761 C CA . ASP A 1 107 ? 4.714 -8.096 -15.643 1.00 94.62 107 ASP A CA 1
ATOM 762 C C . ASP A 1 107 ? 6.139 -7.517 -15.616 1.00 94.62 107 ASP A C 1
ATOM 764 O O . ASP A 1 107 ? 6.938 -7.754 -16.520 1.00 94.62 107 ASP A O 1
ATOM 768 N N . LEU A 1 108 ? 6.463 -6.739 -14.579 1.00 93.44 108 LEU A N 1
ATOM 769 C CA . LEU A 1 108 ? 7.755 -6.089 -14.395 1.00 93.44 108 LEU A CA 1
ATOM 770 C C . LEU A 1 108 ? 8.669 -6.924 -13.480 1.00 93.44 108 LEU A C 1
ATOM 772 O O . LEU A 1 108 ? 8.183 -7.640 -12.599 1.00 93.44 108 LEU A O 1
ATOM 776 N N . PRO A 1 109 ? 10.004 -6.819 -13.630 1.00 93.19 109 PRO A N 1
ATOM 777 C CA . PRO A 1 109 ? 10.944 -7.465 -12.724 1.00 93.19 109 PRO A CA 1
ATOM 778 C C . PRO A 1 109 ? 10.780 -6.955 -11.287 1.00 93.19 109 PRO A C 1
ATOM 780 O O . PRO A 1 109 ? 10.260 -5.867 -11.032 1.00 93.19 109 PRO A O 1
ATOM 783 N N . PHE A 1 110 ? 11.272 -7.734 -10.323 1.00 92.38 110 PHE A N 1
ATOM 784 C CA . PHE A 1 110 ? 11.227 -7.343 -8.918 1.00 92.38 110 PHE A CA 1
ATOM 785 C C . PHE A 1 110 ? 12.099 -6.107 -8.647 1.00 92.38 110 PHE A C 1
ATOM 787 O O . PHE A 1 110 ? 13.326 -6.155 -8.732 1.00 92.38 110 PHE A O 1
ATOM 794 N N . ILE A 1 111 ? 11.456 -5.001 -8.270 1.00 90.69 111 ILE A N 1
ATOM 795 C CA . ILE A 1 111 ? 12.112 -3.737 -7.920 1.00 90.69 111 ILE A CA 1
ATOM 796 C C . ILE A 1 111 ? 12.367 -3.720 -6.411 1.00 90.69 111 ILE A C 1
ATOM 798 O O . ILE A 1 111 ? 11.470 -3.427 -5.622 1.00 90.69 111 ILE A O 1
ATOM 802 N N . SER A 1 112 ? 13.600 -4.034 -6.012 1.00 85.50 112 SER A N 1
ATOM 803 C CA . SER A 1 112 ? 13.997 -4.200 -4.605 1.00 85.50 112 SER A CA 1
ATOM 804 C C . SER A 1 112 ? 14.461 -2.917 -3.906 1.00 85.50 112 SER A C 1
ATOM 806 O O . SER A 1 112 ? 14.767 -2.944 -2.718 1.00 85.50 112 SER A O 1
ATOM 808 N N . GLY A 1 113 ? 14.589 -1.802 -4.634 1.00 82.31 113 GLY A N 1
ATOM 809 C CA . GLY A 1 113 ? 15.170 -0.561 -4.110 1.00 82.31 113 GLY A CA 1
ATOM 810 C C . GLY A 1 113 ? 16.692 -0.604 -3.917 1.00 82.31 113 GLY A C 1
ATOM 811 O O . GLY A 1 113 ? 17.267 0.384 -3.470 1.00 82.31 113 GLY A O 1
ATOM 812 N N . ALA A 1 114 ? 17.371 -1.695 -4.299 1.00 84.06 114 ALA A N 1
ATOM 813 C CA . ALA A 1 114 ? 18.820 -1.850 -4.133 1.00 84.06 114 ALA A CA 1
ATOM 814 C C . ALA A 1 114 ? 19.639 -0.697 -4.746 1.00 84.06 114 ALA A C 1
ATOM 816 O O . ALA A 1 114 ? 20.654 -0.300 -4.184 1.00 84.06 114 ALA A O 1
ATOM 817 N N . ALA A 1 115 ? 19.168 -0.102 -5.846 1.00 79.25 115 ALA A N 1
ATOM 818 C CA . ALA A 1 115 ? 19.810 1.047 -6.491 1.00 79.25 115 ALA A CA 1
ATOM 819 C C . ALA A 1 115 ? 19.870 2.317 -5.611 1.00 79.25 115 ALA A C 1
ATOM 821 O O . ALA A 1 115 ? 20.635 3.234 -5.901 1.00 79.25 115 ALA A O 1
ATOM 822 N N . GLN A 1 116 ? 19.068 2.390 -4.545 1.00 79.81 116 GLN A N 1
ATOM 823 C CA . GLN A 1 116 ? 19.052 3.504 -3.591 1.00 79.81 116 GLN A CA 1
ATOM 824 C C . GLN A 1 116 ? 20.083 3.320 -2.463 1.00 79.81 116 GLN A C 1
ATOM 826 O O . GLN A 1 116 ? 20.383 4.275 -1.745 1.00 79.81 116 GLN A O 1
ATOM 831 N N . ILE A 1 117 ? 20.643 2.115 -2.301 1.00 84.44 117 ILE A N 1
ATOM 832 C CA . ILE A 1 117 ? 21.637 1.828 -1.266 1.00 84.44 117 ILE A CA 1
ATOM 833 C C . ILE A 1 117 ? 22.967 2.450 -1.691 1.00 84.44 117 ILE A C 1
ATOM 835 O O . ILE A 1 117 ? 23.610 2.006 -2.640 1.00 84.44 117 ILE A O 1
ATOM 839 N N . ARG A 1 118 ? 23.396 3.485 -0.965 1.00 81.94 118 ARG A N 1
ATOM 840 C CA . ARG A 1 118 ? 24.726 4.080 -1.115 1.00 81.94 118 ARG A CA 1
ATOM 841 C C . ARG A 1 118 ? 25.592 3.660 0.061 1.00 81.94 118 ARG A C 1
ATOM 843 O O . ARG A 1 118 ? 25.220 3.890 1.209 1.00 81.94 118 ARG A O 1
ATOM 850 N N . LEU A 1 119 ? 26.751 3.078 -0.233 1.00 78.44 119 LEU A N 1
ATOM 851 C CA . LEU A 1 119 ? 27.816 2.964 0.756 1.00 78.44 119 LEU A CA 1
ATOM 852 C C . LEU A 1 119 ? 28.325 4.384 1.021 1.00 78.44 119 LEU A C 1
ATOM 854 O O . LEU A 1 119 ? 28.694 5.091 0.081 1.00 78.44 119 LEU A O 1
ATOM 858 N N . ARG A 1 120 ? 28.236 4.817 2.276 1.00 61.78 120 ARG A N 1
ATOM 859 C CA . ARG A 1 120 ? 28.919 6.023 2.745 1.00 61.78 120 ARG A CA 1
ATOM 860 C C . ARG A 1 120 ? 30.355 5.684 3.096 1.00 61.78 120 ARG A C 1
ATOM 862 O O . ARG A 1 120 ? 30.559 4.576 3.639 1.00 61.78 120 ARG A O 1
#

Mean predicted aligned error: 4.7 Å

pLDDT: mean 91.25, std 6.07, range [61.78, 97.94]